Protein AF-A0A933E618-F1 (afdb_monomer)

Radius of gyration: 11.93 Å; Cα contacts (8 Å, |Δi|>4): 40; chains: 1; bounding box: 35×20×29 Å

Secondary structure (DSSP, 8-state):
---TTEETTEEB-TTS--BHHHHHHHHHTT--HHHHHHH-TT--HHHHHHHHHHHHHHHT--

Foldseek 3Di:
DDDPQQDVNFGDQPPDPHGLVVLVVCVVVVHDPVVVCVVPVVDDPVSNVVSVVVVVVVVVPD

Sequence (62 aa):
MSNPDIMDGLPVFVGTRIPVYIILDYLAEGAKVEDILKDYPSLNREKIRAALKFAHLLSSLH

Nearest PDB structures (foldseek):
  2ga1-assembly1_B  TM=8.857E-01  e=2.283E-02  Trichormus variabilis ATCC 29413

Solvent-accessible surface area (backbone atoms only — not comparable to full-atom values): 3896 Å² total; per-residue (Å²): 135,85,58,90,60,43,64,96,83,40,56,33,44,85,98,52,91,47,50,46,62,64,59,51,50,43,50,74,75,63,52,53,70,71,57,53,39,68,79,37,70,93,54,51,74,65,58,54,51,50,48,53,51,50,51,50,54,63,70,68,72,121

Mean predicted aligned error: 5.51 Å

Structure (mmCIF, N/CA/C/O backbone):
data_AF-A0A933E618-F1
#
_entry.id   AF-A0A933E618-F1
#
loop_
_atom_site.group_PDB
_atom_site.id
_atom_site.type_symbol
_atom_site.label_atom_id
_atom_site.label_alt_id
_atom_site.label_comp_id
_atom_site.label_asym_id
_atom_site.label_entity_id
_atom_site.label_seq_id
_atom_site.pdbx_PDB_ins_code
_atom_site.Cartn_x
_atom_site.Cartn_y
_atom_site.Cartn_z
_atom_site.occupancy
_atom_site.B_iso_or_equiv
_atom_site.auth_seq_id
_atom_site.auth_comp_id
_atom_site.auth_asym_id
_atom_site.auth_atom_id
_atom_site.pdbx_PDB_model_num
ATOM 1 N N . MET A 1 1 ? 22.369 -6.661 3.476 1.00 45.44 1 MET A N 1
ATOM 2 C CA . MET A 1 1 ? 21.527 -5.660 4.160 1.00 45.44 1 MET A CA 1
ATOM 3 C C . MET A 1 1 ? 20.166 -5.691 3.494 1.00 45.44 1 MET A C 1
ATOM 5 O O . MET A 1 1 ? 20.039 -5.224 2.373 1.00 45.44 1 MET A O 1
ATOM 9 N N . SER A 1 2 ? 19.201 -6.372 4.105 1.00 46.88 2 SER A N 1
ATOM 10 C CA . SER A 1 2 ? 17.824 -6.460 3.613 1.00 46.88 2 SER A CA 1
ATOM 11 C C . SER A 1 2 ? 17.149 -5.106 3.813 1.00 46.88 2 SER A C 1
ATOM 13 O O . SER A 1 2 ? 17.017 -4.667 4.955 1.00 46.88 2 SER A O 1
ATOM 15 N N . ASN A 1 3 ? 16.782 -4.430 2.725 1.00 55.19 3 ASN A N 1
ATOM 16 C CA . ASN A 1 3 ? 16.003 -3.201 2.804 1.00 55.19 3 ASN A CA 1
ATOM 17 C C . ASN A 1 3 ? 14.613 -3.558 3.371 1.00 55.19 3 ASN A C 1
ATOM 19 O O . ASN A 1 3 ? 13.909 -4.340 2.730 1.00 55.19 3 ASN A O 1
ATOM 23 N N . PRO A 1 4 ? 14.216 -3.059 4.556 1.00 55.59 4 PRO A N 1
ATOM 24 C CA . PRO A 1 4 ? 12.922 -3.391 5.157 1.00 55.59 4 PRO A CA 1
ATOM 25 C C . PRO A 1 4 ? 11.723 -2.930 4.311 1.00 55.59 4 PRO A C 1
ATOM 27 O O . PRO A 1 4 ? 10.620 -3.430 4.518 1.00 55.59 4 PRO A O 1
ATOM 30 N N . ASP A 1 5 ? 11.947 -2.044 3.336 1.00 54.03 5 ASP A N 1
ATOM 31 C CA . ASP A 1 5 ? 10.930 -1.527 2.412 1.00 54.03 5 ASP A CA 1
ATOM 32 C C . ASP A 1 5 ? 10.735 -2.392 1.149 1.00 54.03 5 ASP A C 1
ATOM 34 O O . ASP A 1 5 ? 10.009 -2.002 0.231 1.00 54.03 5 ASP A O 1
ATOM 38 N N . ILE A 1 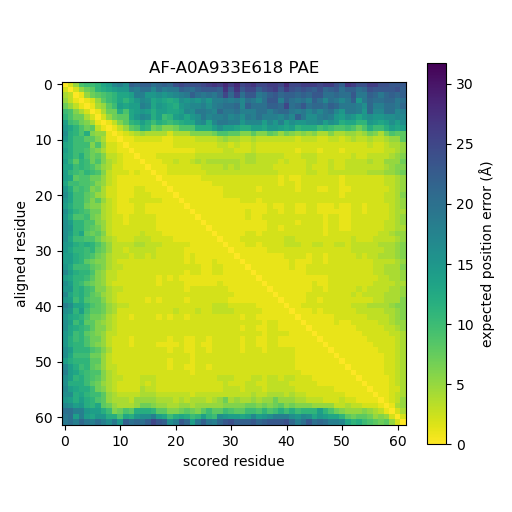6 ? 11.392 -3.557 1.071 1.00 55.03 6 ILE A N 1
ATOM 39 C CA . ILE A 1 6 ? 11.383 -4.428 -0.107 1.00 55.03 6 ILE A CA 1
ATOM 40 C C . ILE A 1 6 ? 11.166 -5.888 0.327 1.00 55.03 6 ILE A C 1
ATOM 42 O O . ILE A 1 6 ? 12.079 -6.541 0.832 1.00 55.03 6 ILE A O 1
ATOM 46 N N . MET A 1 7 ? 9.962 -6.423 0.097 1.00 58.25 7 MET A N 1
ATOM 47 C CA . MET A 1 7 ? 9.706 -7.869 0.158 1.00 58.25 7 MET A CA 1
ATOM 48 C C . MET A 1 7 ? 9.966 -8.464 -1.229 1.00 58.25 7 MET A C 1
ATOM 50 O O . MET A 1 7 ? 9.240 -8.146 -2.163 1.00 58.25 7 MET A O 1
ATOM 54 N N . ASP A 1 8 ? 10.992 -9.306 -1.380 1.00 59.56 8 ASP A N 1
ATOM 55 C CA . ASP A 1 8 ? 11.298 -10.012 -2.644 1.00 59.56 8 ASP A CA 1
ATOM 56 C C . ASP A 1 8 ? 11.495 -9.108 -3.883 1.00 59.56 8 ASP A C 1
ATOM 58 O O . ASP A 1 8 ? 11.254 -9.499 -5.021 1.00 59.56 8 ASP A O 1
ATOM 62 N N . GLY A 1 9 ? 11.954 -7.870 -3.688 1.00 70.00 9 GLY A N 1
ATOM 63 C CA . GLY A 1 9 ? 12.117 -6.888 -4.773 1.00 70.00 9 GLY A CA 1
ATOM 64 C C . GLY A 1 9 ? 10.867 -6.046 -5.044 1.00 70.00 9 GLY A C 1
ATOM 65 O O . GLY A 1 9 ? 10.944 -5.067 -5.785 1.00 70.00 9 GLY A O 1
ATOM 66 N N . LEU A 1 10 ? 9.735 -6.376 -4.416 1.00 79.69 10 LEU A N 1
ATOM 67 C CA . LEU A 1 10 ? 8.472 -5.675 -4.603 1.00 79.69 10 LEU A CA 1
ATOM 68 C C . LEU A 1 10 ? 8.312 -4.536 -3.583 1.00 79.69 10 LEU A C 1
ATOM 70 O O . LEU A 1 10 ? 8.561 -4.734 -2.387 1.00 79.69 10 LEU A O 1
ATOM 74 N N . PRO A 1 11 ? 7.870 -3.345 -4.028 1.00 88.62 11 PRO A N 1
ATOM 75 C CA . PRO A 1 11 ? 7.624 -2.219 -3.141 1.00 88.62 11 PRO A CA 1
ATOM 76 C C . PRO A 1 11 ? 6.454 -2.524 -2.201 1.00 88.62 11 PRO A C 1
ATOM 78 O O . PRO A 1 11 ? 5.384 -2.963 -2.638 1.00 88.62 11 PRO A O 1
ATOM 81 N N . VAL A 1 12 ? 6.648 -2.254 -0.911 1.00 93.81 12 VAL A N 1
ATOM 82 C CA . VAL A 1 12 ? 5.609 -2.356 0.124 1.00 93.81 12 VAL A CA 1
ATOM 83 C C . VAL A 1 12 ? 5.272 -0.981 0.693 1.00 93.81 12 VAL A C 1
ATOM 85 O O . VAL A 1 12 ? 6.081 -0.054 0.652 1.00 93.81 12 VAL A O 1
ATOM 88 N N . PHE A 1 13 ? 4.071 -0.823 1.253 1.00 93.38 13 PHE A N 1
ATOM 89 C CA . PHE A 1 13 ? 3.754 0.403 1.985 1.00 93.38 13 PHE A CA 1
ATOM 90 C C . PHE A 1 13 ? 4.568 0.472 3.276 1.00 93.38 13 PHE A C 1
ATOM 92 O O . PHE A 1 13 ? 4.521 -0.454 4.088 1.00 93.38 13 PHE A O 1
ATOM 99 N N . VAL A 1 14 ? 5.235 1.606 3.503 1.00 89.50 14 VAL A N 1
ATOM 100 C CA . VAL A 1 14 ? 6.067 1.855 4.691 1.00 89.50 14 VAL A CA 1
ATOM 101 C C . VAL A 1 14 ? 5.317 1.509 5.982 1.00 89.50 14 VAL A C 1
ATOM 103 O O . VAL A 1 14 ? 4.164 1.917 6.193 1.00 89.50 14 VAL A O 1
ATOM 106 N N . GLY A 1 15 ? 5.991 0.748 6.847 1.00 89.06 15 GLY A N 1
ATOM 107 C CA . GLY A 1 15 ? 5.450 0.275 8.124 1.00 89.06 15 GLY A CA 1
ATOM 108 C C . GLY A 1 15 ? 4.410 -0.842 7.992 1.00 89.06 15 GLY A C 1
ATOM 109 O O . GLY A 1 15 ? 3.702 -1.132 8.952 1.00 89.06 15 GLY A O 1
ATOM 110 N N . THR A 1 16 ? 4.287 -1.458 6.817 1.00 90.62 16 THR A N 1
ATOM 111 C CA . THR A 1 16 ? 3.388 -2.588 6.563 1.00 90.62 16 THR A CA 1
ATOM 112 C C . THR A 1 16 ? 4.120 -3.682 5.786 1.00 90.62 16 THR A C 1
ATOM 114 O O . THR A 1 16 ? 5.198 -3.461 5.244 1.00 90.62 16 THR A O 1
ATOM 117 N N . ARG A 1 17 ? 3.505 -4.862 5.692 1.00 91.75 17 ARG A N 1
ATOM 118 C CA . ARG A 1 17 ? 3.911 -5.920 4.754 1.00 91.75 17 ARG A CA 1
ATOM 119 C C . ARG A 1 17 ? 2.958 -6.025 3.562 1.00 91.75 17 ARG A C 1
ATOM 121 O O . ARG A 1 17 ? 2.806 -7.096 2.994 1.00 91.75 17 ARG A O 1
ATOM 128 N N . ILE A 1 18 ? 2.257 -4.937 3.240 1.00 93.12 18 ILE A N 1
ATOM 129 C CA . ILE A 1 18 ? 1.277 -4.900 2.154 1.00 93.12 18 ILE A CA 1
ATOM 130 C C . ILE A 1 18 ? 2.021 -4.483 0.879 1.00 93.12 18 ILE A C 1
ATOM 132 O O . ILE A 1 18 ? 2.548 -3.366 0.838 1.00 93.12 18 ILE A O 1
ATOM 136 N N . PRO A 1 19 ? 2.087 -5.340 -0.152 1.00 94.19 19 PRO A N 1
ATOM 137 C CA . PRO A 1 19 ? 2.645 -4.968 -1.444 1.00 94.19 19 PRO A CA 1
ATOM 138 C C . PRO A 1 19 ? 1.817 -3.877 -2.118 1.00 94.19 19 PRO A C 1
ATOM 140 O O . PRO A 1 19 ? 0.587 -3.887 -2.065 1.00 94.19 19 PRO A O 1
ATOM 143 N N . VAL A 1 20 ? 2.491 -2.955 -2.802 1.00 94.69 20 VAL A N 1
ATOM 144 C CA . VAL A 1 20 ? 1.831 -1.855 -3.516 1.00 94.69 20 VAL A CA 1
ATOM 145 C C . VAL A 1 20 ? 0.910 -2.371 -4.626 1.00 94.69 20 VAL A C 1
ATOM 147 O O . VAL A 1 20 ? -0.180 -1.827 -4.795 1.00 94.69 20 VAL A O 1
ATOM 150 N N . TYR A 1 21 ? 1.307 -3.433 -5.337 1.00 93.94 21 TYR A N 1
ATOM 151 C CA . TYR A 1 21 ? 0.538 -3.961 -6.469 1.00 93.94 21 TYR A CA 1
ATOM 152 C C . TYR A 1 21 ? -0.864 -4.436 -6.063 1.00 93.94 21 TYR A C 1
ATOM 154 O O . TYR A 1 21 ? -1.808 -4.123 -6.770 1.00 93.94 21 TYR A O 1
ATOM 162 N N . ILE A 1 22 ? -1.029 -5.056 -4.886 1.00 95.31 22 ILE A N 1
ATOM 163 C CA . ILE A 1 22 ? -2.341 -5.539 -4.411 1.00 95.31 22 ILE A CA 1
ATOM 164 C C . ILE A 1 22 ? -3.359 -4.395 -4.363 1.00 95.31 22 ILE A C 1
ATOM 166 O O . ILE A 1 22 ? -4.503 -4.537 -4.779 1.00 95.31 22 ILE A O 1
ATOM 170 N N . ILE A 1 23 ? -2.940 -3.231 -3.866 1.00 96.94 23 ILE A N 1
ATOM 171 C CA . ILE A 1 23 ? -3.822 -2.066 -3.759 1.00 96.94 23 ILE A CA 1
ATOM 172 C C . ILE A 1 23 ? -4.101 -1.454 -5.133 1.00 96.94 23 ILE A C 1
ATOM 174 O O . ILE A 1 23 ? -5.199 -0.953 -5.364 1.00 96.94 23 ILE A O 1
ATOM 178 N N . LEU A 1 24 ? -3.130 -1.491 -6.045 1.00 96.12 24 LEU A N 1
ATOM 179 C CA . LEU A 1 24 ? -3.332 -1.045 -7.422 1.00 96.12 24 LEU A CA 1
ATOM 180 C C . LEU A 1 24 ? -4.292 -1.970 -8.182 1.00 96.12 24 LEU A C 1
ATOM 182 O O . LEU A 1 24 ? -5.134 -1.453 -8.908 1.00 96.12 24 LEU A O 1
ATOM 186 N N . ASP A 1 25 ? -4.224 -3.285 -7.963 1.00 96.44 25 ASP A N 1
ATOM 187 C CA . ASP A 1 25 ? -5.130 -4.26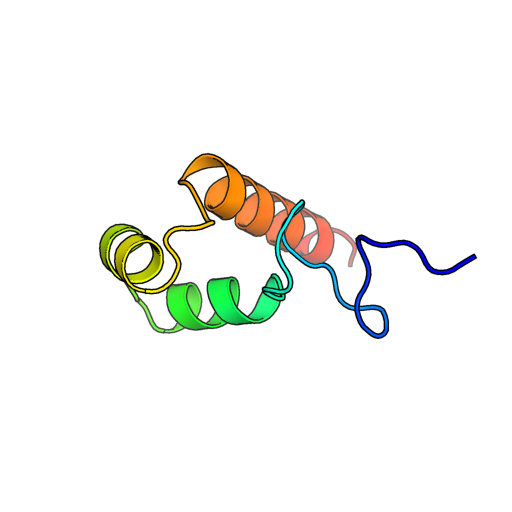9 -8.565 1.00 96.44 25 ASP A CA 1
ATOM 188 C C . ASP A 1 25 ? -6.574 -4.029 -8.115 1.00 96.44 25 ASP A C 1
ATOM 190 O O . ASP A 1 25 ? -7.460 -3.878 -8.953 1.00 96.44 25 ASP A O 1
ATOM 194 N N . TYR A 1 26 ? -6.811 -3.846 -6.810 1.00 97.38 26 TYR A N 1
ATOM 195 C CA . TYR A 1 26 ? -8.143 -3.480 -6.314 1.00 97.38 26 TYR A CA 1
ATOM 196 C C . TYR A 1 26 ? -8.676 -2.195 -6.953 1.00 97.38 26 TYR A C 1
ATOM 198 O O . TYR A 1 26 ? -9.843 -2.120 -7.339 1.00 97.38 26 TYR A O 1
ATOM 206 N N . LEU A 1 27 ? -7.833 -1.166 -7.079 1.00 96.81 27 LEU A N 1
ATOM 207 C CA . LEU A 1 27 ? -8.227 0.083 -7.730 1.00 96.81 27 LEU A CA 1
ATOM 208 C C . LEU A 1 27 ? -8.521 -0.122 -9.224 1.00 96.81 27 LEU A C 1
ATOM 210 O O . LEU A 1 27 ? -9.460 0.486 -9.737 1.00 96.81 27 LEU A O 1
ATOM 214 N N . ALA A 1 28 ? -7.762 -0.980 -9.909 1.00 96.25 28 ALA A N 1
ATOM 215 C CA . ALA A 1 28 ? -7.982 -1.330 -11.310 1.00 96.25 28 ALA A CA 1
ATOM 216 C C . ALA A 1 28 ? -9.291 -2.111 -11.519 1.00 96.25 28 ALA A C 1
ATOM 218 O O . ALA A 1 28 ? -9.978 -1.898 -12.516 1.00 96.25 28 ALA A O 1
ATOM 219 N N . GLU A 1 29 ? -9.682 -2.944 -10.553 1.00 97.69 29 GLU A N 1
ATOM 220 C CA . GLU A 1 29 ? -10.973 -3.647 -10.520 1.00 97.69 29 GLU A CA 1
ATOM 221 C C . GLU A 1 29 ? -12.157 -2.734 -10.140 1.00 97.69 29 GLU A C 1
ATOM 223 O O . GLU A 1 29 ? -13.314 -3.154 -10.173 1.00 97.69 29 GLU A O 1
ATOM 228 N N . GLY A 1 30 ? -11.896 -1.463 -9.815 1.00 97.19 30 GLY A N 1
ATOM 229 C CA . GLY A 1 30 ? -12.921 -0.469 -9.493 1.00 97.19 30 GLY A CA 1
ATOM 230 C C . GLY A 1 30 ? -13.308 -0.411 -8.014 1.00 97.19 30 GLY A C 1
ATOM 231 O O . GLY A 1 30 ? -14.333 0.191 -7.676 1.00 97.19 30 GLY A O 1
ATOM 232 N N . ALA A 1 31 ? -12.508 -0.998 -7.118 1.00 97.44 31 ALA A N 1
ATOM 233 C CA . ALA A 1 31 ? -12.731 -0.886 -5.683 1.00 97.44 31 ALA A CA 1
ATOM 234 C C . ALA A 1 31 ? -12.659 0.578 -5.225 1.00 97.44 31 ALA A C 1
ATOM 236 O O . ALA A 1 31 ? -11.811 1.367 -5.658 1.00 97.44 31 ALA A O 1
ATOM 237 N N . LYS A 1 32 ? -13.542 0.950 -4.296 1.00 97.69 32 LYS A N 1
ATOM 238 C CA . LYS A 1 32 ? -13.509 2.277 -3.681 1.00 97.69 32 LYS A CA 1
ATOM 239 C C . LYS A 1 32 ? -12.399 2.340 -2.641 1.00 97.69 32 LYS A C 1
ATOM 241 O O . LYS A 1 32 ? -12.207 1.416 -1.854 1.00 97.69 32 LYS A O 1
ATOM 246 N N . VAL A 1 33 ? -11.726 3.486 -2.574 1.00 96.88 33 VAL A N 1
ATOM 247 C CA . VAL A 1 33 ? -10.670 3.754 -1.585 1.00 96.88 33 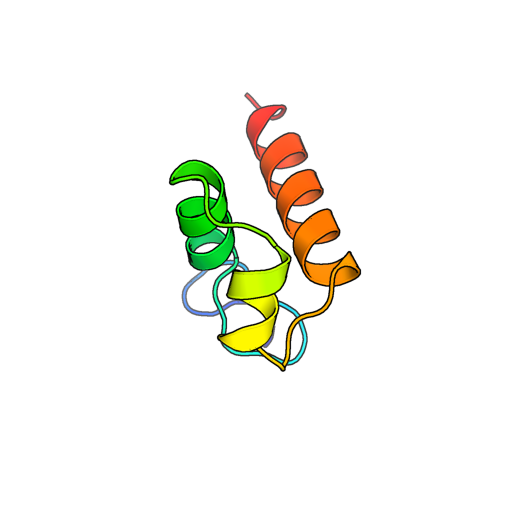VAL A CA 1
ATOM 248 C C . VAL A 1 33 ? -11.175 3.542 -0.156 1.00 96.88 33 VAL A C 1
ATOM 250 O O . VAL A 1 33 ? -10.438 3.058 0.693 1.00 96.88 33 VAL A O 1
ATOM 253 N N . GLU A 1 34 ? -12.428 3.895 0.121 1.00 97.50 34 GLU A N 1
ATOM 254 C CA . GLU A 1 34 ? -13.052 3.714 1.430 1.00 97.50 34 GLU A CA 1
ATOM 255 C C . GLU A 1 34 ? -13.145 2.245 1.838 1.00 97.50 34 GLU A C 1
ATOM 257 O O . GLU A 1 34 ? -12.981 1.947 3.016 1.00 97.50 34 GLU A O 1
ATOM 262 N N . ASP A 1 35 ? -13.399 1.344 0.890 1.00 97.81 35 ASP A N 1
ATOM 263 C CA . ASP A 1 35 ? -13.523 -0.087 1.166 1.00 97.81 35 ASP A CA 1
ATOM 264 C C . ASP A 1 35 ? -12.138 -0.712 1.361 1.00 97.81 35 ASP A C 1
ATOM 266 O O . ASP A 1 35 ? -11.908 -1.385 2.361 1.00 97.81 35 ASP A O 1
ATOM 270 N N . ILE A 1 36 ? -11.160 -0.324 0.534 1.00 97.38 36 ILE A N 1
ATOM 271 C CA . ILE A 1 36 ? -9.749 -0.698 0.724 1.00 97.38 36 ILE A CA 1
ATOM 272 C C . ILE A 1 36 ? -9.248 -0.291 2.119 1.00 97.38 36 ILE A C 1
ATOM 274 O O . ILE A 1 36 ? -8.541 -1.048 2.777 1.00 97.38 36 ILE A O 1
ATOM 278 N N . LEU A 1 37 ? -9.604 0.903 2.602 1.00 97.06 37 LEU A N 1
ATOM 279 C CA . LEU A 1 37 ? -9.181 1.371 3.927 1.00 97.06 37 LEU A CA 1
ATOM 280 C C . LEU A 1 37 ? -9.872 0.643 5.088 1.00 97.06 37 LEU A C 1
ATOM 282 O O . LEU A 1 37 ? -9.320 0.629 6.188 1.00 97.06 37 LEU A O 1
ATOM 286 N N . LYS A 1 38 ? -11.051 0.045 4.870 1.00 97.25 38 LYS A N 1
ATOM 287 C CA . LYS A 1 38 ? -11.689 -0.828 5.868 1.00 97.25 38 LYS A CA 1
ATOM 288 C C . LYS A 1 38 ? -10.942 -2.154 5.980 1.00 97.25 38 LYS A C 1
ATOM 290 O O . LYS A 1 38 ? -10.696 -2.604 7.095 1.00 97.25 38 LYS A O 1
ATOM 295 N N . ASP A 1 39 ? -10.547 -2.726 4.846 1.00 95.94 39 ASP A N 1
ATOM 296 C CA . ASP A 1 39 ? -9.856 -4.019 4.791 1.00 95.94 39 ASP A CA 1
ATOM 297 C C . ASP A 1 39 ? -8.378 -3.902 5.199 1.00 95.94 39 ASP A C 1
ATOM 299 O O . ASP A 1 39 ? -7.806 -4.814 5.798 1.00 95.94 39 ASP A O 1
ATOM 303 N N . TYR A 1 40 ? -7.767 -2.740 4.946 1.00 96.12 40 TYR A N 1
ATOM 304 C CA . TYR A 1 40 ? -6.373 -2.435 5.268 1.00 96.12 40 TYR A CA 1
ATOM 305 C C . TYR A 1 40 ? -6.252 -1.199 6.179 1.00 96.12 40 TYR A C 1
ATOM 307 O O . TYR A 1 40 ? -5.774 -0.146 5.743 1.00 96.12 40 TYR A O 1
ATOM 315 N N . PRO A 1 41 ? -6.595 -1.310 7.477 1.00 95.25 41 PRO A N 1
ATOM 316 C CA . PRO A 1 41 ? -6.619 -0.174 8.407 1.00 95.25 41 PRO A CA 1
ATOM 317 C C . PRO A 1 41 ? -5.234 0.422 8.719 1.00 95.25 41 PRO A C 1
ATOM 319 O O . PRO A 1 41 ? -5.132 1.501 9.297 1.00 95.25 41 PRO A O 1
ATOM 322 N N . SER A 1 42 ? -4.147 -0.260 8.343 1.00 95.38 42 SER A N 1
ATOM 323 C CA . SER A 1 42 ? -2.770 0.254 8.432 1.00 95.38 42 SER A CA 1
ATOM 324 C C . SER A 1 42 ? -2.393 1.198 7.278 1.00 95.38 42 SER A C 1
ATOM 326 O O . SER A 1 42 ? -1.314 1.819 7.283 1.00 95.38 42 SER A O 1
ATOM 328 N N . LEU A 1 43 ? -3.269 1.309 6.277 1.00 96.81 43 LEU A N 1
ATOM 329 C CA . LEU A 1 43 ? -3.159 2.255 5.182 1.00 96.81 43 LEU A CA 1
ATOM 330 C C . LEU A 1 43 ? -3.945 3.529 5.480 1.00 96.81 43 LEU A C 1
ATOM 332 O O . LEU A 1 43 ? -4.839 3.587 6.318 1.00 96.81 43 LEU A O 1
ATOM 336 N N . ASN A 1 44 ? -3.591 4.583 4.759 1.00 96.50 44 ASN A N 1
ATOM 337 C CA . ASN A 1 44 ? -4.335 5.829 4.749 1.00 96.50 44 ASN A CA 1
ATOM 338 C C . ASN A 1 44 ? -4.409 6.354 3.309 1.00 96.50 44 ASN A C 1
ATOM 340 O O . ASN A 1 44 ? -3.748 5.843 2.397 1.00 96.50 44 ASN A O 1
ATOM 344 N N . ARG A 1 45 ? -5.217 7.394 3.088 1.00 96.88 45 ARG A N 1
ATOM 345 C 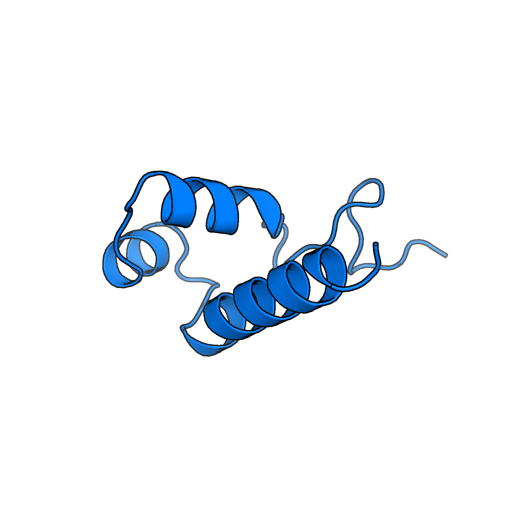CA . ARG A 1 45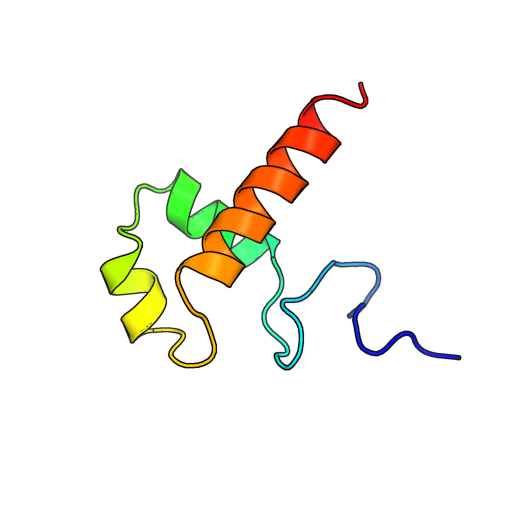 ? -5.399 7.968 1.746 1.00 96.88 45 ARG A CA 1
ATOM 346 C C . ARG A 1 45 ? -4.094 8.492 1.141 1.00 96.88 45 ARG A C 1
ATOM 348 O O . ARG A 1 45 ? -3.952 8.486 -0.077 1.00 96.88 45 ARG A O 1
ATOM 355 N N . GLU A 1 46 ? -3.158 8.961 1.961 1.00 96.56 46 GLU A N 1
ATOM 356 C CA . GLU A 1 46 ? -1.864 9.466 1.489 1.00 96.56 46 GLU A CA 1
ATOM 357 C C . GLU A 1 46 ? -0.989 8.345 0.939 1.00 96.56 46 GLU A C 1
ATOM 359 O O . GLU A 1 46 ? -0.456 8.482 -0.159 1.00 96.56 46 GLU A O 1
ATOM 364 N N . LYS A 1 47 ? -0.924 7.210 1.642 1.00 96.06 47 LYS A N 1
ATOM 365 C CA . LYS A 1 47 ? -0.251 5.993 1.180 1.00 96.06 47 LYS A CA 1
ATOM 366 C C . LYS A 1 47 ? -0.819 5.539 -0.165 1.00 96.06 47 LYS A C 1
ATOM 368 O O . LYS A 1 47 ? -0.056 5.351 -1.107 1.00 96.06 47 LYS A O 1
ATOM 373 N N . ILE A 1 48 ? -2.146 5.464 -0.301 1.00 96.31 48 ILE A N 1
ATOM 374 C CA . ILE A 1 48 ? -2.800 5.078 -1.566 1.00 96.31 48 ILE A CA 1
ATOM 375 C C . ILE A 1 48 ? -2.468 6.068 -2.697 1.00 96.31 48 ILE A C 1
ATOM 377 O O . ILE A 1 48 ? -2.124 5.661 -3.805 1.00 96.31 48 ILE A O 1
ATOM 381 N N . ARG A 1 49 ? -2.491 7.380 -2.428 1.00 96.25 49 ARG A N 1
ATOM 382 C CA . ARG A 1 49 ? -2.076 8.391 -3.419 1.00 96.25 49 ARG A CA 1
ATOM 383 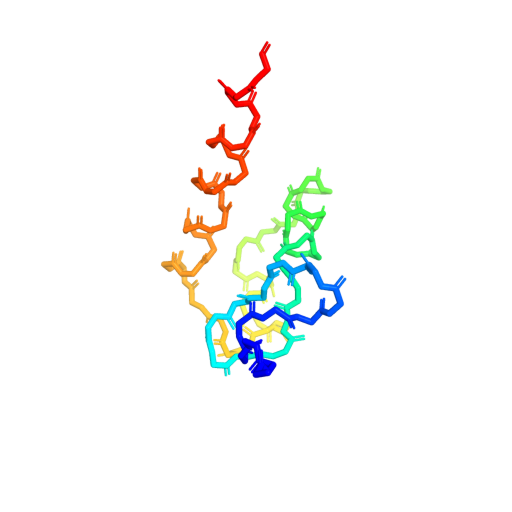C C . ARG A 1 49 ? -0.605 8.267 -3.808 1.00 96.25 49 ARG A C 1
ATOM 385 O O . ARG A 1 49 ? -0.275 8.474 -4.972 1.00 96.25 49 ARG A O 1
ATOM 392 N N . ALA A 1 50 ? 0.275 7.958 -2.859 1.00 94.44 50 ALA A N 1
ATOM 393 C CA . ALA A 1 50 ? 1.691 7.742 -3.132 1.00 94.44 50 ALA A CA 1
ATOM 394 C C . ALA A 1 50 ? 1.902 6.521 -4.040 1.00 94.44 50 ALA A C 1
ATOM 396 O O . ALA A 1 50 ? 2.667 6.619 -4.996 1.00 94.44 50 ALA A O 1
ATOM 397 N N . ALA A 1 51 ? 1.164 5.428 -3.816 1.00 94.38 51 ALA A N 1
ATOM 398 C CA . ALA A 1 51 ? 1.172 4.258 -4.695 1.00 94.38 51 ALA A CA 1
ATOM 399 C C . ALA A 1 51 ? 0.744 4.597 -6.131 1.00 94.38 51 ALA A C 1
ATOM 401 O O . ALA A 1 51 ? 1.429 4.214 -7.074 1.00 94.38 51 ALA A O 1
ATOM 402 N N . LEU A 1 52 ? -0.328 5.376 -6.309 1.00 94.94 52 LEU A N 1
ATOM 403 C CA . LEU A 1 52 ? -0.765 5.825 -7.638 1.00 94.94 52 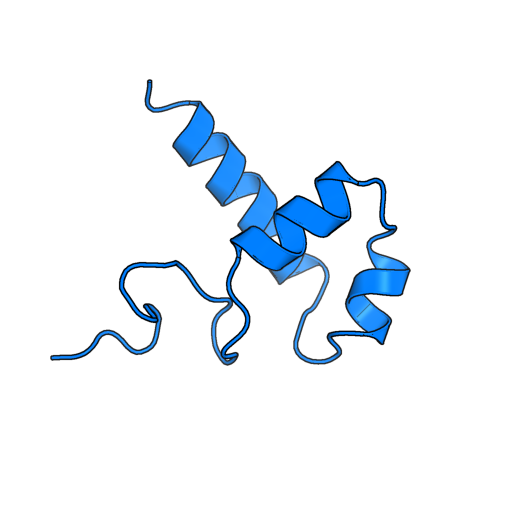LEU A CA 1
ATOM 404 C C . LEU A 1 52 ? 0.288 6.697 -8.337 1.00 94.94 52 LEU A C 1
ATOM 406 O O . LEU A 1 52 ? 0.555 6.513 -9.522 1.00 94.94 52 LEU A O 1
ATOM 410 N N . LYS A 1 53 ? 0.925 7.625 -7.610 1.00 94.50 53 LYS A N 1
ATOM 411 C CA . LYS A 1 53 ? 2.028 8.439 -8.154 1.00 94.50 53 LYS A CA 1
ATOM 412 C C . LYS A 1 53 ? 3.226 7.583 -8.549 1.00 94.50 53 LYS A C 1
ATOM 414 O O . LYS A 1 53 ? 3.826 7.823 -9.591 1.00 94.50 53 LYS A O 1
ATOM 419 N N . PHE A 1 54 ? 3.566 6.597 -7.724 1.00 90.12 54 PHE A N 1
ATOM 420 C CA . PHE A 1 54 ? 4.646 5.659 -7.999 1.00 90.12 54 PHE A CA 1
ATOM 421 C C . PHE A 1 54 ? 4.356 4.832 -9.257 1.00 90.12 54 PHE A C 1
ATOM 423 O O . PHE A 1 54 ? 5.202 4.763 -10.144 1.00 90.12 54 PHE A O 1
ATOM 430 N N . ALA A 1 55 ? 3.139 4.296 -9.385 1.00 91.12 55 ALA A N 1
ATOM 431 C CA . ALA A 1 55 ? 2.695 3.588 -10.583 1.00 91.12 55 ALA A CA 1
ATOM 432 C C . ALA A 1 55 ? 2.755 4.481 -11.830 1.00 91.12 55 ALA A C 1
ATOM 434 O O . ALA A 1 55 ? 3.283 4.063 -12.856 1.00 91.12 55 ALA A O 1
ATOM 435 N N . HIS A 1 56 ? 2.292 5.732 -11.729 1.00 93.56 56 HIS A N 1
ATOM 436 C CA . HIS A 1 56 ? 2.375 6.699 -12.822 1.00 93.56 56 HIS A CA 1
ATOM 437 C C . HIS A 1 56 ? 3.825 6.978 -13.249 1.00 93.5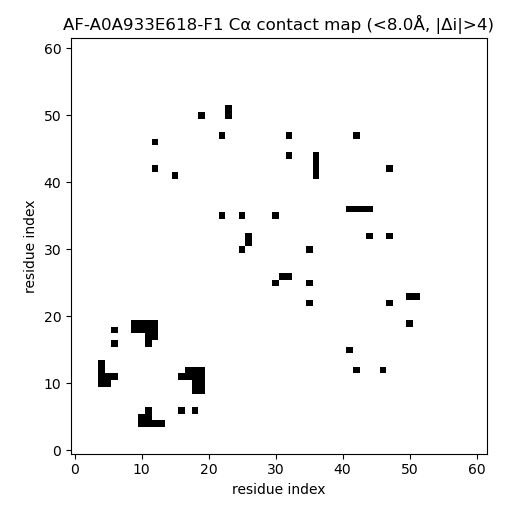6 56 HIS A C 1
ATOM 439 O O . HIS A 1 56 ? 4.126 6.954 -14.443 1.00 93.56 56 HIS A O 1
ATOM 445 N N . LEU A 1 57 ? 4.733 7.190 -12.291 1.00 90.88 57 LEU A N 1
ATOM 446 C CA . LEU A 1 57 ? 6.153 7.413 -12.564 1.00 90.88 57 LEU A CA 1
ATOM 447 C C . LEU A 1 57 ? 6.777 6.209 -13.278 1.00 90.88 57 LEU A C 1
ATOM 449 O O . LEU A 1 57 ? 7.416 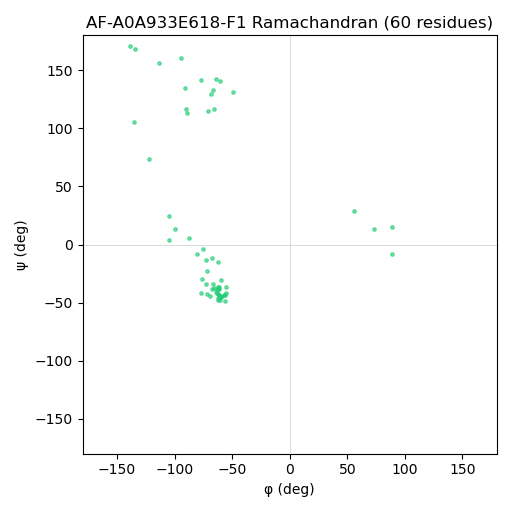6.385 -14.309 1.00 90.88 57 LEU A O 1
ATOM 453 N N . LEU A 1 58 ? 6.535 4.994 -12.775 1.00 86.88 58 LEU A N 1
ATOM 454 C CA . LEU A 1 58 ? 6.990 3.761 -13.421 1.00 86.88 58 LEU A CA 1
ATOM 455 C C . LEU A 1 58 ? 6.389 3.585 -14.817 1.00 86.88 58 LEU A C 1
ATOM 457 O O . LEU A 1 58 ? 7.075 3.102 -15.709 1.00 86.88 58 LEU A O 1
ATOM 461 N N . SER A 1 59 ? 5.129 3.987 -15.016 1.00 87.06 59 SER A N 1
ATOM 462 C CA . SER A 1 59 ? 4.461 3.945 -16.321 1.00 87.06 59 SER A CA 1
ATOM 463 C C . SER A 1 59 ? 4.957 5.004 -17.317 1.00 87.06 59 SER A C 1
ATOM 465 O O . SER A 1 59 ? 4.620 4.943 -18.488 1.00 87.06 59 SER A O 1
ATOM 467 N N . SER A 1 60 ? 5.709 6.001 -16.851 1.00 84.06 60 SER A N 1
ATOM 468 C CA . SER A 1 60 ? 6.225 7.100 -17.681 1.00 84.06 60 SER A CA 1
ATOM 469 C C . SER A 1 60 ? 7.721 6.947 -17.986 1.00 84.06 60 SER A C 1
ATOM 471 O O . SER A 1 60 ? 8.330 7.851 -18.549 1.00 84.06 60 SER A O 1
ATOM 473 N N . LEU A 1 61 ? 8.326 5.840 -17.543 1.00 74.38 61 LEU A N 1
ATOM 474 C CA . LEU A 1 61 ? 9.754 5.524 -17.656 1.00 74.38 61 LEU A CA 1
ATOM 475 C C . LEU A 1 61 ? 10.068 4.570 -18.829 1.00 74.38 61 LEU A C 1
ATOM 477 O O . LEU A 1 61 ? 11.171 4.028 -18.893 1.00 74.38 61 LEU A O 1
ATOM 481 N N . HIS A 1 62 ? 9.117 4.371 -19.743 1.00 54.03 62 HIS A N 1
ATOM 482 C CA . HIS A 1 62 ? 9.254 3.645 -21.016 1.00 54.03 62 HIS A CA 1
ATOM 483 C C . HIS A 1 62 ? 9.056 4.599 -22.188 1.00 54.03 62 HIS A C 1
ATOM 485 O O . HIS A 1 62 ? 9.584 4.267 -23.271 1.00 54.03 62 HIS A O 1
#

pLDDT: mean 87.58, std 14.97, range [45.44, 97.81]